Protein AF-K1MKR6-F1 (afdb_monomer_lite)

Foldseek 3Di:
DAFALVLVLVVVVVCVVVVVDDLCRLCVLLVHPDSVVVVCSNVVVDGDDPSSVVSSCVVVVNDRVSRDPDPPVPDPDDDPDPPVPDDDDDPDVVVVVVVVVVVVVVVVVVVVVVVVVVVVVVVVVVVVVVVVVVVVVVCVVVVD

Secondary structure (DSSP, 8-state):
--B-HHHHHHHHHHHHHTTS--HHHHHHHTT-SSHHHHHHHHTTSS---HHHHHHHHHHHT--GGGGBS-------SSSSSSSTTS-S----HHHHHHHHHHHHHHHHHHHHHHHHHHHHHHHHHHHHHHHHHHHHHHHHHTT-

Organism: NCBI:txid883096

Sequence (144 aa):
MEINLKKFKALVEDLKKKKIATKGQVANAMGYKSNNNLTEILSGRVKLPEEKVRMFCEKYKVDINTLTENEITERKDFFTENILNEPLFNYSSETTLKRIENIKSEFTLLYQTQKEIEQITESTYKIMKHQTERLNHLKQLIGL

Radius of gyration: 28.25 Å; chains: 1; bounding box: 58×32×81 Å

InterPro domains:
  IPR010982 Lambda repressor-like, DNA-binding domain superfamily [G3DSA:1.10.260.40] (2-79)

Structure (mmCIF, N/CA/C/O backbone):
data_AF-K1MKR6-F1
#
_entry.id   AF-K1MKR6-F1
#
loop_
_atom_site.group_PDB
_atom_site.id
_atom_site.type_symbol
_atom_site.label_atom_id
_atom_site.label_alt_id
_atom_site.label_comp_id
_atom_site.label_asym_id
_atom_site.label_entity_id
_atom_site.label_seq_id
_atom_site.pdbx_PDB_ins_code
_atom_site.Cartn_x
_atom_site.Cartn_y
_atom_site.Cartn_z
_atom_site.occupancy
_atom_site.B_iso_or_equiv
_atom_site.auth_seq_id
_atom_site.auth_comp_id
_atom_site.auth_asym_id
_atom_site.auth_atom_id
_atom_site.pdbx_PDB_model_num
ATOM 1 N N . MET A 1 1 ? -12.975 -17.728 3.412 1.00 64.12 1 MET A N 1
ATOM 2 C CA . MET A 1 1 ? -12.026 -17.474 4.512 1.00 64.12 1 MET A CA 1
ATOM 3 C C . MET A 1 1 ? -12.851 -17.234 5.767 1.00 64.12 1 MET A C 1
ATOM 5 O O . MET A 1 1 ? -13.787 -16.450 5.697 1.00 64.12 1 MET A O 1
ATOM 9 N N . GLU A 1 2 ? -12.620 -17.955 6.865 1.00 78.06 2 GLU A N 1
ATOM 10 C CA . GLU A 1 2 ? -13.435 -17.794 8.080 1.00 78.06 2 GLU A CA 1
ATOM 11 C C . GLU A 1 2 ? -12.733 -16.870 9.084 1.00 78.06 2 GLU A C 1
ATOM 13 O O . GLU A 1 2 ? -11.578 -17.095 9.448 1.00 78.06 2 GLU A O 1
ATOM 18 N N . ILE A 1 3 ? -13.416 -15.793 9.492 1.00 84.44 3 ILE A N 1
ATOM 19 C CA . ILE A 1 3 ? -12.883 -14.824 10.455 1.00 84.44 3 ILE A CA 1
ATOM 20 C C . ILE A 1 3 ? -13.147 -15.324 11.874 1.00 84.44 3 ILE A C 1
ATOM 22 O O . ILE A 1 3 ? -14.293 -15.540 12.273 1.00 84.44 3 ILE A O 1
ATOM 26 N N . ASN A 1 4 ? -12.089 -15.422 12.672 1.00 86.81 4 ASN A N 1
ATOM 27 C CA . ASN A 1 4 ? -12.170 -15.793 14.071 1.00 86.81 4 ASN A CA 1
ATOM 28 C C . ASN A 1 4 ? -12.718 -14.624 14.911 1.00 86.81 4 ASN A C 1
ATOM 30 O O . ASN A 1 4 ? -12.054 -13.608 15.149 1.00 86.81 4 ASN A O 1
ATOM 34 N N . LEU A 1 5 ? -13.940 -14.796 15.421 1.00 87.62 5 LEU A N 1
ATOM 35 C CA . LEU A 1 5 ? -14.631 -13.785 16.224 1.00 87.62 5 LEU A CA 1
ATOM 36 C C . LEU A 1 5 ? -13.891 -13.437 17.528 1.00 87.62 5 LEU A C 1
ATOM 38 O O . LEU A 1 5 ? -13.947 -12.289 17.974 1.00 87.62 5 LEU A O 1
ATOM 42 N N . LYS A 1 6 ? -13.181 -14.392 18.146 1.00 85.81 6 LYS A N 1
ATOM 43 C CA . LYS A 1 6 ? -12.414 -14.137 19.377 1.00 85.81 6 LYS A CA 1
ATOM 44 C C . LYS A 1 6 ? -11.245 -13.195 19.098 1.00 85.81 6 LYS A C 1
ATOM 46 O O . LYS A 1 6 ? -11.071 -12.229 19.841 1.00 85.81 6 LYS A O 1
ATOM 51 N N . LYS A 1 7 ? -10.500 -13.429 18.009 1.00 85.38 7 LYS A N 1
ATOM 52 C CA . LYS A 1 7 ? -9.400 -12.551 17.574 1.00 85.38 7 LYS A CA 1
ATOM 53 C C . LYS A 1 7 ? -9.911 -11.147 17.244 1.00 85.38 7 LYS A C 1
ATOM 55 O O . LYS A 1 7 ? -9.362 -10.162 17.732 1.00 85.38 7 LYS A O 1
ATOM 60 N N . PHE A 1 8 ? -11.027 -11.051 16.518 1.00 89.31 8 PHE A N 1
ATOM 61 C CA . PHE A 1 8 ? -11.659 -9.764 16.219 1.00 89.31 8 PHE A CA 1
ATOM 62 C C . PHE A 1 8 ? -12.080 -9.008 17.492 1.00 89.31 8 PHE A C 1
ATOM 64 O O . PHE A 1 8 ? -11.795 -7.820 17.6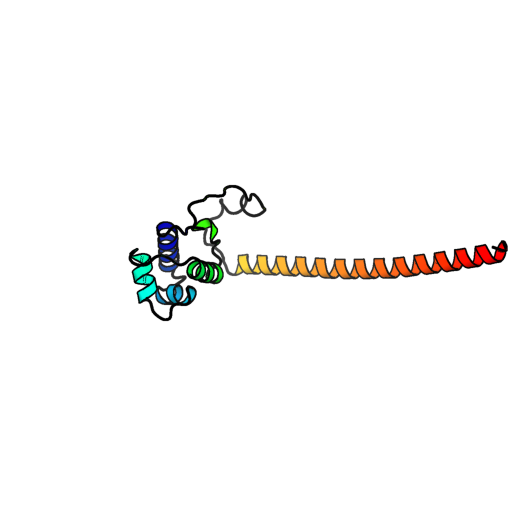40 1.00 89.31 8 PHE A O 1
ATOM 71 N N . LYS A 1 9 ? -12.703 -9.693 18.458 1.00 89.56 9 LYS A N 1
ATOM 72 C CA . LYS A 1 9 ? -13.108 -9.090 19.736 1.00 89.56 9 LYS A CA 1
ATOM 73 C C . LYS A 1 9 ? -11.913 -8.594 20.551 1.00 89.56 9 LYS A C 1
ATOM 75 O O . LYS A 1 9 ? -11.981 -7.498 21.102 1.00 89.56 9 LYS A O 1
ATOM 80 N N . ALA A 1 10 ? -10.830 -9.369 20.608 1.00 86.12 10 ALA A N 1
ATOM 81 C CA . ALA A 1 10 ? -9.606 -8.973 21.300 1.00 86.12 10 ALA A CA 1
ATOM 82 C C . ALA A 1 10 ? -9.014 -7.685 20.707 1.00 86.12 10 ALA A C 1
ATOM 84 O O . ALA A 1 10 ? -8.685 -6.763 21.450 1.00 86.12 10 ALA A O 1
ATOM 85 N N . LEU A 1 11 ? -8.971 -7.587 19.378 1.00 85.25 11 LEU A N 1
ATOM 86 C CA . LEU A 1 11 ? -8.490 -6.404 18.671 1.00 85.25 11 LEU A CA 1
ATOM 87 C C . LEU A 1 11 ? -9.361 -5.164 18.931 1.00 85.25 11 LEU A C 1
ATOM 89 O O . LEU A 1 11 ? -8.840 -4.085 19.202 1.00 85.25 11 LEU A O 1
ATOM 93 N N . VAL A 1 12 ? -10.689 -5.305 18.898 1.00 87.62 12 VAL A N 1
ATOM 94 C CA . VAL A 1 12 ? -11.608 -4.193 19.203 1.00 87.62 12 VAL A CA 1
ATOM 95 C C . VAL A 1 12 ? -11.424 -3.687 20.638 1.00 87.62 12 VAL A C 1
ATOM 97 O O . VAL A 1 12 ? -11.458 -2.479 20.877 1.00 87.62 12 VAL A O 1
ATOM 100 N N . GLU A 1 13 ? -11.220 -4.587 21.600 1.00 86.06 13 GLU A N 1
ATOM 101 C CA . GLU A 1 13 ? -10.957 -4.204 22.990 1.00 86.06 13 GLU A CA 1
ATOM 102 C C . GLU A 1 13 ? -9.575 -3.564 23.172 1.00 86.06 13 GLU A C 1
ATOM 104 O O . GLU A 1 13 ? -9.447 -2.603 23.930 1.00 86.06 13 GLU A O 1
ATOM 109 N N . ASP A 1 14 ? -8.558 -4.018 22.442 1.00 83.62 14 ASP A N 1
ATOM 110 C CA . ASP A 1 14 ? -7.229 -3.402 22.440 1.00 83.62 14 ASP A CA 1
ATOM 111 C C . ASP A 1 14 ? -7.263 -1.955 21.910 1.00 83.62 14 ASP A C 1
ATOM 113 O O . ASP A 1 14 ? -6.760 -1.036 22.564 1.00 83.62 14 ASP A O 1
ATOM 117 N N . LEU A 1 15 ? -7.964 -1.717 20.795 1.00 82.44 15 LEU A N 1
ATOM 118 C CA . LEU A 1 15 ? -8.159 -0.373 20.234 1.00 82.44 15 LEU A CA 1
ATOM 119 C C . LEU A 1 15 ? -8.868 0.576 21.210 1.00 82.44 15 LEU A C 1
ATOM 121 O O . LEU A 1 15 ? -8.523 1.759 21.291 1.00 82.44 15 LEU A O 1
ATOM 125 N N . LYS A 1 16 ? -9.839 0.071 21.979 1.00 83.50 16 LYS A N 1
ATOM 126 C CA . LYS A 1 16 ? -10.516 0.849 23.026 1.00 83.50 16 LYS A CA 1
ATOM 127 C C . LYS A 1 16 ? -9.601 1.147 24.205 1.00 83.50 16 LYS A C 1
ATOM 129 O O . LYS A 1 16 ? -9.554 2.291 24.653 1.00 83.50 16 LYS A O 1
ATOM 134 N N . LYS A 1 17 ? -8.875 0.142 24.711 1.00 82.81 17 LYS A N 1
ATOM 135 C CA . LYS A 1 17 ? -7.946 0.296 25.845 1.00 82.81 17 LYS A CA 1
ATOM 136 C C . LYS A 1 17 ? -6.872 1.336 25.546 1.00 82.81 17 LYS A C 1
ATOM 138 O O . LYS A 1 17 ? -6.580 2.175 26.392 1.00 82.81 17 LYS A O 1
ATOM 143 N N . LYS A 1 18 ? -6.357 1.335 24.317 1.00 79.50 18 LYS A N 1
ATOM 144 C CA . LYS A 1 18 ? -5.372 2.308 23.827 1.00 79.50 18 LYS A CA 1
ATOM 145 C C . LYS A 1 18 ? -5.975 3.670 23.466 1.00 79.50 18 LYS A C 1
ATOM 147 O O . LYS A 1 18 ? -5.252 4.543 23.003 1.00 79.50 18 LYS A O 1
ATOM 152 N N . LYS A 1 19 ? -7.287 3.863 23.666 1.00 82.62 19 LYS A N 1
ATOM 153 C CA . LYS A 1 19 ? -8.045 5.072 23.296 1.00 82.62 19 LYS A CA 1
ATOM 154 C C . LYS A 1 19 ? -7.897 5.460 21.814 1.00 82.62 19 LYS A C 1
ATOM 156 O O . LYS A 1 19 ? -8.087 6.618 21.460 1.00 82.62 19 LYS A O 1
ATOM 161 N N . ILE A 1 20 ? -7.599 4.488 20.949 1.00 74.62 20 ILE A N 1
ATOM 162 C CA . ILE A 1 20 ? -7.458 4.673 19.496 1.00 74.62 20 ILE A CA 1
ATOM 163 C C . ILE A 1 20 ? -8.839 4.780 18.843 1.00 74.62 20 ILE A C 1
ATOM 165 O O . ILE A 1 20 ? -9.032 5.548 17.902 1.00 74.62 20 ILE A O 1
ATOM 169 N N . ALA A 1 21 ? -9.811 4.008 19.337 1.00 80.81 21 ALA A N 1
ATOM 170 C CA . ALA A 1 21 ? -11.164 4.006 18.804 1.00 80.81 21 ALA A CA 1
ATOM 171 C C . ALA A 1 21 ? -12.224 3.776 19.884 1.00 80.81 21 ALA A C 1
ATOM 173 O O . ALA A 1 21 ? -12.105 2.915 20.754 1.00 80.81 21 ALA A O 1
ATOM 174 N N . THR A 1 22 ? -13.322 4.511 19.775 1.00 87.19 22 THR A N 1
ATOM 175 C CA . THR A 1 22 ? -14.566 4.254 20.501 1.00 87.19 22 THR A CA 1
ATOM 176 C C . THR A 1 22 ? -15.383 3.164 19.808 1.00 87.19 22 THR A C 1
ATOM 178 O O . THR A 1 22 ? -15.222 2.888 18.618 1.00 87.19 22 THR A O 1
ATOM 181 N N . LYS A 1 23 ? -16.347 2.577 20.528 1.00 84.44 23 LYS A N 1
ATOM 182 C CA . LYS A 1 23 ? -17.284 1.587 19.965 1.00 84.44 23 LYS A CA 1
ATOM 183 C C . LYS A 1 23 ? -18.019 2.112 18.719 1.00 84.44 23 LYS A C 1
ATOM 185 O O . LYS A 1 23 ? -18.209 1.355 17.773 1.00 84.44 23 LYS A O 1
ATOM 190 N N . GLY A 1 24 ? -18.376 3.400 18.706 1.00 86.44 24 GLY A N 1
ATOM 191 C CA . GLY A 1 24 ? -19.004 4.055 17.554 1.00 86.44 24 GLY A CA 1
ATOM 192 C C . GLY A 1 24 ? -18.083 4.186 16.350 1.00 86.44 24 GLY A C 1
ATOM 193 O O . GLY A 1 24 ? -18.499 3.932 15.224 1.00 86.44 24 GLY A O 1
ATOM 194 N N . GLN A 1 25 ? -16.811 4.507 16.582 1.00 86.44 25 GLN A N 1
ATOM 195 C CA . GLN A 1 25 ? -15.819 4.587 15.511 1.00 86.44 25 GLN A CA 1
ATOM 196 C C . GLN A 1 25 ? -15.527 3.213 14.901 1.00 86.44 25 GLN A C 1
ATOM 198 O O . GLN A 1 25 ? -15.430 3.113 13.682 1.00 86.44 25 GLN A O 1
ATOM 203 N N . VAL A 1 26 ? -15.486 2.152 15.714 1.00 88.50 26 VAL A N 1
ATOM 204 C CA . VAL A 1 26 ? -15.352 0.773 15.216 1.00 88.50 26 VAL A CA 1
ATOM 205 C C . VAL A 1 26 ? -16.570 0.366 14.382 1.00 88.50 26 VAL A C 1
ATOM 207 O O . VAL A 1 26 ? -16.409 -0.187 13.298 1.00 88.50 26 VAL A O 1
ATOM 210 N N . ALA A 1 27 ? -17.789 0.674 14.838 1.00 89.38 27 ALA A N 1
ATOM 211 C CA . ALA A 1 27 ? -19.007 0.367 14.085 1.00 89.38 27 ALA A CA 1
ATOM 212 C C . ALA A 1 27 ? -19.043 1.106 12.736 1.00 89.38 27 ALA A C 1
ATOM 214 O O . ALA A 1 27 ? -19.328 0.496 11.706 1.00 89.38 27 ALA A O 1
ATOM 215 N N . ASN A 1 28 ? -18.675 2.390 12.729 1.00 88.38 28 ASN A N 1
ATOM 216 C CA . ASN A 1 28 ? -18.577 3.193 11.512 1.00 88.38 28 ASN A CA 1
ATOM 217 C C . ASN A 1 28 ? -17.482 2.670 10.563 1.00 88.38 28 ASN A C 1
ATOM 219 O O . ASN A 1 28 ? -17.703 2.577 9.361 1.00 88.38 28 ASN A O 1
ATOM 223 N N . ALA A 1 29 ? -16.329 2.241 11.087 1.00 86.12 29 ALA A N 1
ATOM 224 C CA . ALA A 1 29 ? -15.260 1.639 10.283 1.00 86.12 29 ALA A CA 1
ATOM 225 C C . ALA A 1 29 ? -15.694 0.344 9.574 1.00 86.12 29 ALA A C 1
ATOM 227 O O . ALA A 1 29 ? -15.196 0.035 8.497 1.00 86.12 29 ALA A O 1
ATOM 228 N N . MET A 1 30 ? -16.654 -0.386 10.143 1.00 89.38 30 MET A N 1
ATOM 229 C CA . MET A 1 30 ? -17.294 -1.537 9.500 1.00 89.38 30 MET A CA 1
ATOM 230 C C . MET A 1 30 ? -18.445 -1.140 8.558 1.00 89.38 30 MET A C 1
ATOM 232 O O . MET A 1 30 ? -19.108 -2.005 7.996 1.00 89.38 30 MET A O 1
ATOM 236 N N . GLY A 1 31 ? -18.742 0.150 8.396 1.00 87.50 31 GLY A N 1
ATOM 237 C CA . GLY A 1 31 ? -19.847 0.642 7.574 1.00 87.50 31 GLY A CA 1
ATOM 238 C C . GLY A 1 31 ? -21.230 0.499 8.220 1.00 87.50 31 GLY A C 1
ATOM 239 O O . GLY A 1 31 ? -22.234 0.464 7.506 1.00 87.50 31 GLY A O 1
ATOM 240 N N . TYR A 1 32 ? -21.314 0.392 9.550 1.00 88.31 32 TYR A N 1
ATOM 241 C CA . TYR A 1 32 ? -22.589 0.392 10.267 1.00 88.31 32 TYR A CA 1
ATOM 242 C C . TYR A 1 32 ? -22.987 1.798 10.715 1.00 88.31 32 TYR A C 1
ATOM 244 O O . TYR A 1 32 ? -22.187 2.544 11.274 1.00 88.31 32 TYR A O 1
ATOM 252 N N . LYS A 1 33 ? -24.271 2.128 10.535 1.00 77.81 33 LYS A N 1
ATOM 253 C CA . LYS A 1 33 ? -24.865 3.398 10.987 1.00 77.81 33 LYS A CA 1
ATOM 254 C C . LYS A 1 33 ? -25.121 3.439 12.499 1.00 77.81 33 LYS A C 1
ATOM 256 O O . LYS A 1 33 ? -25.352 4.510 13.047 1.00 77.81 33 LYS A O 1
ATOM 261 N N . SER A 1 34 ? -25.116 2.286 13.172 1.00 82.12 34 SER A N 1
ATOM 262 C CA . SER A 1 34 ? -25.426 2.162 14.598 1.00 82.12 34 SER A CA 1
ATOM 263 C C . SER A 1 34 ? -24.554 1.111 15.290 1.00 82.12 34 SER A C 1
ATOM 265 O O . SER A 1 34 ? -24.026 0.186 14.670 1.00 82.12 34 SER A O 1
ATOM 267 N N . ASN A 1 35 ? -24.439 1.233 16.614 1.00 87.50 35 ASN A N 1
ATOM 268 C CA . ASN A 1 35 ? -23.638 0.327 17.444 1.00 87.50 35 ASN A CA 1
ATOM 269 C C . ASN A 1 35 ? -24.306 -1.029 17.693 1.00 87.50 35 ASN A C 1
ATOM 271 O O . ASN A 1 35 ? -23.661 -1.925 18.247 1.00 87.50 35 ASN A O 1
ATOM 275 N N . ASN A 1 36 ? -25.583 -1.177 17.342 1.00 85.62 36 ASN A N 1
ATOM 276 C CA . ASN A 1 36 ? -26.370 -2.365 17.664 1.00 85.62 36 ASN A CA 1
ATOM 277 C C . ASN A 1 36 ? -25.809 -3.582 16.929 1.00 85.62 36 ASN A C 1
ATOM 279 O O . ASN A 1 36 ? -25.446 -4.555 17.583 1.00 85.62 36 ASN A O 1
ATOM 283 N N . ASN A 1 37 ? -25.552 -3.452 15.624 1.00 85.44 37 ASN A N 1
ATOM 284 C CA . ASN A 1 37 ? -24.951 -4.515 14.815 1.00 85.44 37 ASN A CA 1
ATOM 285 C C . ASN A 1 37 ? -23.593 -4.966 15.367 1.00 85.44 37 ASN A C 1
ATOM 287 O O . ASN A 1 37 ? -23.350 -6.156 15.539 1.00 85.44 37 ASN A O 1
ATOM 291 N N . LEU A 1 38 ? -22.712 -4.022 15.721 1.00 88.38 38 LEU A N 1
ATOM 292 C CA . LEU A 1 38 ? -21.422 -4.361 16.331 1.00 88.38 38 LEU A CA 1
ATOM 293 C C . LEU A 1 38 ? -21.604 -5.070 17.684 1.00 88.38 38 LEU A C 1
ATOM 295 O O . LEU A 1 38 ? -20.845 -5.973 18.018 1.00 88.38 38 LEU A O 1
ATOM 299 N N . THR A 1 39 ? -22.607 -4.686 18.474 1.00 88.62 39 THR A N 1
ATOM 300 C CA . THR A 1 39 ? -22.894 -5.321 19.771 1.00 88.62 39 THR A CA 1
ATOM 301 C C . THR A 1 39 ? -23.385 -6.757 19.600 1.00 88.62 39 THR A C 1
ATOM 303 O O . THR A 1 39 ? -22.948 -7.653 20.322 1.00 88.62 39 THR A O 1
ATOM 306 N N . GLU A 1 40 ? -24.258 -6.994 18.627 1.00 87.31 40 GLU A N 1
ATOM 307 C CA . GLU A 1 40 ? -24.769 -8.325 18.297 1.00 87.31 40 GLU A CA 1
ATOM 308 C C . GLU A 1 40 ? -23.668 -9.241 17.751 1.00 87.31 40 GLU A C 1
ATOM 310 O O . GLU A 1 40 ? -23.571 -10.401 18.150 1.00 87.31 40 GLU A O 1
ATOM 315 N N . ILE A 1 41 ? -22.761 -8.698 16.939 1.00 87.69 41 ILE A N 1
ATOM 316 C CA . ILE A 1 41 ? -21.579 -9.412 16.447 1.00 87.69 41 ILE A CA 1
ATOM 317 C C . ILE A 1 41 ? -20.633 -9.773 17.602 1.00 87.69 41 ILE A C 1
ATOM 319 O O . ILE A 1 41 ? -20.260 -10.930 17.762 1.00 87.69 41 ILE A O 1
ATOM 323 N N . LEU A 1 42 ? -20.272 -8.813 18.463 1.00 86.44 42 LEU A N 1
ATOM 324 C CA . LEU A 1 42 ? -19.349 -9.046 19.590 1.00 86.44 42 LEU A CA 1
ATOM 325 C C . LEU A 1 42 ? -19.926 -9.956 20.692 1.00 86.44 42 LEU A C 1
ATOM 327 O O . LEU A 1 42 ? -19.171 -10.469 21.530 1.00 86.44 42 LEU A O 1
ATOM 331 N N . SER A 1 43 ? -21.250 -10.133 20.709 1.00 87.00 43 SER A N 1
ATOM 332 C CA . SER A 1 43 ? -21.952 -11.100 21.562 1.00 87.00 43 SER A CA 1
ATOM 333 C C . SER A 1 43 ? -22.142 -12.468 20.900 1.00 87.00 43 SER A C 1
ATOM 335 O O . SER A 1 43 ? -22.641 -13.378 21.554 1.00 87.00 43 SER A O 1
ATOM 337 N N . GLY A 1 44 ? -21.726 -12.634 19.640 1.00 84.75 44 GLY A N 1
ATOM 338 C CA . GLY A 1 44 ? -21.840 -13.890 18.896 1.00 84.75 44 GLY A CA 1
ATOM 339 C C . GLY A 1 44 ? -23.256 -14.218 18.422 1.00 84.75 44 GLY A C 1
ATOM 340 O O . GLY A 1 44 ? -23.486 -15.322 17.942 1.00 84.75 44 GLY A O 1
ATOM 341 N N . ARG A 1 45 ? -24.205 -13.280 18.542 1.00 85.62 45 ARG A N 1
ATOM 342 C CA . ARG A 1 45 ? -25.590 -13.455 18.073 1.00 85.62 45 ARG A CA 1
ATOM 343 C C . ARG A 1 45 ? -25.711 -13.330 16.559 1.00 85.62 45 ARG A C 1
ATOM 345 O O . ARG A 1 45 ? -26.609 -13.914 15.965 1.00 85.62 45 ARG A O 1
ATOM 352 N N . VAL A 1 46 ? -24.815 -12.559 15.949 1.00 86.19 46 VAL A N 1
ATOM 353 C CA . VAL A 1 46 ? -24.769 -12.324 14.505 1.00 86.19 46 VAL A CA 1
ATOM 354 C C . VAL A 1 46 ? -23.398 -12.725 13.983 1.00 86.19 46 VAL A C 1
ATOM 356 O O . VAL A 1 46 ? -22.370 -12.405 14.585 1.00 86.19 46 VAL A O 1
ATOM 359 N N . LYS A 1 47 ? -23.382 -13.425 12.845 1.00 85.75 47 LYS A N 1
ATOM 360 C CA . LYS A 1 47 ? -22.143 -13.812 12.170 1.00 85.75 47 LYS A CA 1
ATOM 361 C C . LYS A 1 47 ? -21.383 -12.565 11.724 1.00 85.75 47 LYS A C 1
ATOM 363 O O . LYS A 1 47 ? -21.965 -11.644 11.160 1.00 85.75 47 LYS A O 1
ATOM 368 N N . LEU A 1 48 ? -20.074 -12.562 11.950 1.00 86.31 48 LEU A N 1
ATOM 369 C CA . LEU A 1 48 ? -19.184 -11.491 11.520 1.00 86.31 48 LEU A CA 1
ATOM 370 C C . LEU A 1 48 ? -18.982 -11.551 9.989 1.00 86.31 48 LEU A C 1
ATOM 372 O O . LEU A 1 48 ? -18.390 -12.520 9.510 1.00 86.31 48 LEU A O 1
ATOM 376 N N . PRO A 1 49 ? -19.452 -10.559 9.206 1.00 88.94 49 PRO A N 1
ATOM 377 C CA . PRO A 1 49 ? -19.312 -10.596 7.751 1.00 88.94 49 PRO A CA 1
ATOM 378 C C . PRO A 1 49 ? -17.888 -10.219 7.326 1.00 88.94 49 PRO A C 1
ATOM 380 O O . PRO A 1 49 ? -17.373 -9.186 7.754 1.00 88.94 49 PRO A O 1
ATOM 383 N N . GLU A 1 50 ? -17.270 -11.014 6.447 1.00 87.19 50 GLU A N 1
ATOM 384 C CA . GLU A 1 50 ? -15.881 -10.814 5.996 1.00 87.19 50 GLU A CA 1
ATOM 385 C C . GLU A 1 50 ? -15.659 -9.428 5.372 1.00 87.19 50 GLU A C 1
ATOM 387 O O . GLU A 1 50 ? -14.705 -8.735 5.716 1.00 87.19 50 GLU A O 1
ATOM 392 N N . GLU A 1 51 ? -16.573 -8.982 4.509 1.00 89.25 51 GLU A N 1
ATOM 393 C CA . GLU A 1 51 ? -16.508 -7.666 3.861 1.00 89.25 51 GLU A CA 1
ATOM 394 C C . GLU A 1 51 ? -16.420 -6.526 4.890 1.00 89.25 51 GLU A C 1
ATOM 396 O O . GLU A 1 51 ? -15.613 -5.607 4.765 1.00 89.25 51 GLU A O 1
ATOM 401 N N . LYS A 1 52 ? -17.200 -6.629 5.971 1.00 89.19 52 LYS A N 1
ATOM 402 C CA . LYS A 1 52 ? -17.251 -5.628 7.044 1.00 89.19 52 LYS A CA 1
ATOM 403 C C . LYS A 1 52 ? -15.969 -5.629 7.874 1.00 89.19 52 LYS A C 1
ATOM 405 O O . LYS A 1 52 ? -15.524 -4.573 8.319 1.00 89.19 52 LYS A O 1
ATOM 410 N N . VAL A 1 53 ? -15.359 -6.800 8.054 1.00 88.94 53 VAL A N 1
ATOM 411 C CA . VAL A 1 53 ? -14.035 -6.939 8.678 1.00 88.94 53 VAL A CA 1
ATOM 412 C C . VAL A 1 53 ? -12.962 -6.320 7.798 1.00 88.94 53 VAL A C 1
ATOM 414 O O . VAL A 1 53 ? -12.119 -5.600 8.318 1.00 88.94 53 VAL A O 1
ATOM 417 N N 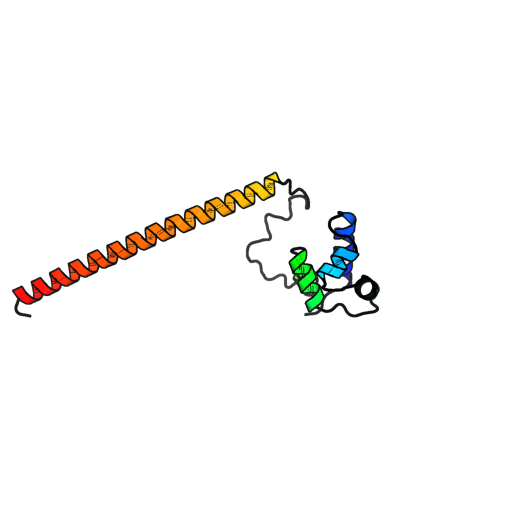. ARG A 1 54 ? -13.018 -6.529 6.479 1.00 86.62 54 ARG A N 1
ATOM 418 C CA . ARG A 1 54 ? -12.053 -5.958 5.535 1.00 86.62 54 ARG A CA 1
ATOM 419 C C . ARG A 1 54 ? -12.064 -4.430 5.567 1.00 86.62 54 ARG A C 1
ATOM 421 O O . ARG A 1 54 ? -11.005 -3.833 5.721 1.00 86.62 54 ARG A O 1
ATOM 428 N N . MET A 1 55 ? -13.245 -3.809 5.560 1.00 86.00 55 MET A N 1
ATOM 429 C CA . MET A 1 55 ? -13.381 -2.351 5.715 1.00 86.00 55 MET A CA 1
ATOM 430 C C . MET A 1 55 ? -12.756 -1.841 7.024 1.00 86.00 55 MET A C 1
ATOM 432 O O . MET A 1 55 ? -12.028 -0.847 7.046 1.00 86.00 55 MET A O 1
ATOM 436 N N . PHE A 1 56 ? -13.000 -2.551 8.128 1.00 89.88 56 PHE A N 1
ATOM 437 C CA . PHE A 1 56 ? -12.402 -2.232 9.421 1.00 89.88 56 PHE A CA 1
ATOM 438 C C . PHE A 1 56 ? -10.871 -2.387 9.402 1.00 89.88 56 PHE A C 1
ATOM 440 O O . PHE A 1 56 ? -10.154 -1.493 9.856 1.00 89.88 56 PHE A O 1
ATOM 447 N N . CYS A 1 57 ? -10.369 -3.485 8.840 1.00 85.12 57 CYS A N 1
ATOM 448 C CA . CYS A 1 57 ? -8.948 -3.773 8.678 1.00 85.12 57 CYS A CA 1
ATOM 449 C C . CYS A 1 57 ? -8.245 -2.694 7.849 1.00 85.12 57 CYS A C 1
ATOM 451 O O . CYS A 1 57 ? -7.206 -2.187 8.261 1.00 85.12 57 CYS A O 1
ATOM 453 N N . GLU A 1 58 ? -8.837 -2.260 6.739 1.00 79.94 58 GLU A N 1
ATOM 454 C CA . GLU A 1 58 ? -8.312 -1.170 5.912 1.00 79.94 58 GLU A CA 1
ATOM 455 C C . GLU A 1 58 ? -8.258 0.162 6.668 1.00 79.94 58 GLU A C 1
ATOM 457 O O . GLU A 1 58 ? -7.267 0.897 6.565 1.00 79.94 58 GLU A O 1
ATOM 462 N N . LYS A 1 59 ? -9.301 0.465 7.455 1.00 81.75 59 LYS A N 1
ATOM 463 C CA . LYS A 1 59 ? -9.396 1.703 8.239 1.00 81.75 59 LYS A CA 1
ATOM 464 C C . LYS A 1 59 ? -8.333 1.782 9.332 1.00 81.75 59 LYS A C 1
ATOM 466 O O . LYS A 1 59 ? -7.778 2.857 9.550 1.00 81.75 59 LYS A O 1
ATOM 471 N N . TYR A 1 60 ? -8.063 0.665 10.003 1.00 80.06 60 TYR A N 1
ATOM 472 C CA . TYR A 1 60 ? -7.106 0.583 11.112 1.00 80.06 60 TYR A CA 1
ATOM 473 C C . TYR A 1 60 ? -5.750 -0.017 10.719 1.00 80.06 60 TYR A C 1
ATOM 475 O O . TYR A 1 60 ? -4.912 -0.225 11.590 1.00 80.06 60 TYR A O 1
ATOM 483 N N . LYS A 1 61 ? -5.520 -0.261 9.420 1.00 75.75 61 LYS A N 1
ATOM 484 C CA . LYS A 1 61 ? -4.289 -0.855 8.867 1.00 75.75 61 LYS A CA 1
ATOM 485 C C . LYS A 1 61 ? -3.906 -2.179 9.541 1.00 75.75 61 LYS A C 1
ATOM 487 O O . LYS A 1 61 ? -2.740 -2.429 9.826 1.00 75.75 61 LYS A O 1
ATOM 492 N N . VAL A 1 62 ? -4.902 -3.024 9.790 1.00 78.69 62 VAL A N 1
ATOM 493 C CA . VAL A 1 62 ? -4.729 -4.364 10.358 1.00 78.69 62 VAL A CA 1
ATOM 494 C C . VAL A 1 62 ? -4.747 -5.382 9.227 1.00 78.69 62 VAL A C 1
ATOM 496 O O . VAL A 1 62 ? -5.671 -5.374 8.417 1.00 78.69 62 VAL A O 1
ATOM 499 N N . ASP A 1 63 ? -3.767 -6.282 9.187 1.00 79.81 63 ASP A N 1
ATOM 500 C CA . ASP A 1 63 ? -3.792 -7.401 8.246 1.00 79.81 63 ASP A CA 1
ATOM 501 C C . ASP A 1 63 ? -4.929 -8.371 8.609 1.00 79.81 63 ASP A C 1
ATOM 503 O O . ASP A 1 63 ? -4.983 -8.906 9.719 1.00 79.81 63 ASP A O 1
ATOM 507 N N . ILE A 1 64 ? -5.847 -8.604 7.668 1.00 81.00 64 ILE A N 1
ATOM 508 C CA . ILE A 1 64 ? -7.001 -9.492 7.842 1.00 81.00 64 ILE A CA 1
ATOM 509 C C . ILE A 1 64 ? -6.587 -10.941 8.125 1.00 81.00 64 ILE A C 1
ATOM 511 O O . ILE A 1 64 ? -7.315 -11.649 8.821 1.00 81.00 64 ILE A O 1
ATOM 515 N N . ASN A 1 65 ? -5.403 -11.366 7.670 1.00 80.44 65 ASN A N 1
ATOM 516 C CA . ASN A 1 65 ? -4.893 -12.717 7.908 1.00 80.44 65 ASN A CA 1
ATOM 517 C C . ASN A 1 65 ? -4.683 -12.984 9.402 1.00 80.44 65 ASN A C 1
ATOM 519 O O . ASN A 1 65 ? -4.940 -14.093 9.875 1.00 80.44 65 ASN A O 1
ATOM 523 N N . THR A 1 66 ? -4.346 -11.946 10.178 1.00 79.94 66 THR A N 1
ATOM 524 C CA . THR A 1 66 ? -4.216 -12.043 11.643 1.00 79.94 66 THR A CA 1
ATOM 525 C C . THR A 1 66 ? -5.524 -12.451 12.322 1.00 79.94 66 THR A C 1
ATOM 527 O O . THR A 1 66 ? -5.500 -13.010 13.418 1.00 79.94 66 THR A O 1
ATOM 530 N N . LEU A 1 67 ? -6.669 -12.219 11.670 1.00 82.31 67 LEU A N 1
ATOM 531 C CA . LEU A 1 67 ? -8.004 -12.520 12.179 1.00 82.31 67 LEU A CA 1
ATOM 532 C C . LEU A 1 67 ? -8.540 -13.882 11.719 1.00 82.31 67 LEU A C 1
ATOM 534 O O . LEU A 1 67 ? -9.663 -14.227 12.076 1.00 82.31 67 LEU A O 1
ATOM 538 N N . THR A 1 68 ? -7.772 -14.668 10.965 1.00 82.06 68 THR A N 1
ATOM 539 C CA . THR A 1 68 ? -8.177 -16.006 10.499 1.00 82.06 68 THR A CA 1
ATOM 540 C C . THR A 1 68 ? -7.520 -17.112 11.331 1.00 82.06 68 THR A C 1
ATOM 542 O O . THR A 1 68 ? -6.532 -16.869 12.031 1.00 82.06 68 THR A O 1
ATOM 545 N N . GLU A 1 69 ? -8.113 -18.312 11.355 1.00 64.56 69 GLU A N 1
ATOM 546 C CA . GLU A 1 69 ? -7.554 -19.477 12.075 1.00 64.56 69 GLU A CA 1
ATOM 547 C C . GLU A 1 69 ? -6.418 -20.158 11.318 1.00 64.56 69 GLU A C 1
ATOM 549 O O . GLU A 1 69 ? -5.556 -20.774 11.938 1.00 64.56 69 GLU A O 1
ATOM 554 N N . ASN A 1 70 ? -6.370 -19.977 10.000 1.00 52.91 70 ASN A N 1
ATOM 555 C CA . ASN A 1 70 ? -5.252 -20.433 9.201 1.00 52.91 70 ASN A CA 1
ATOM 556 C C . ASN A 1 70 ? -4.101 -19.454 9.416 1.00 52.91 70 ASN A C 1
ATOM 558 O O . ASN A 1 70 ? -3.975 -18.455 8.710 1.00 52.91 70 ASN A O 1
ATOM 562 N N . GLU A 1 71 ? -3.243 -19.756 10.385 1.00 47.88 71 GLU A N 1
ATOM 563 C CA . GLU A 1 71 ? -1.836 -19.414 10.240 1.00 47.88 71 GLU A CA 1
ATOM 564 C C . GLU A 1 71 ? -1.351 -20.094 8.956 1.00 47.88 71 GLU A C 1
ATOM 566 O O . GLU A 1 71 ? -0.849 -21.211 8.967 1.00 47.88 71 GLU A O 1
ATOM 571 N N . ILE A 1 72 ? -1.536 -19.435 7.810 1.00 40.88 72 ILE A N 1
ATOM 572 C CA . ILE A 1 72 ? -0.650 -19.657 6.678 1.00 40.88 72 ILE A CA 1
ATOM 573 C C . ILE A 1 72 ? 0.649 -18.983 7.103 1.00 40.88 72 ILE A C 1
ATOM 575 O O . ILE A 1 72 ? 0.943 -17.840 6.755 1.00 40.88 72 ILE A O 1
ATOM 579 N N . THR A 1 73 ? 1.404 -19.693 7.934 1.00 41.00 73 THR A N 1
ATOM 580 C CA . THR A 1 73 ? 2.816 -19.471 8.228 1.00 41.00 73 THR A CA 1
ATOM 581 C C . THR A 1 73 ? 3.624 -19.767 6.969 1.00 41.00 73 THR A C 1
ATOM 583 O O . THR A 1 73 ? 4.507 -20.600 6.980 1.00 41.00 73 THR A O 1
ATOM 586 N N . GLU A 1 74 ? 3.306 -19.108 5.853 1.00 37.12 74 GLU A N 1
ATOM 587 C CA . GLU A 1 74 ? 4.051 -19.207 4.597 1.00 37.12 74 GLU A CA 1
ATOM 588 C C . GLU A 1 74 ? 3.664 -18.068 3.633 1.00 37.12 74 GLU A C 1
ATOM 590 O O . GLU A 1 74 ? 3.227 -18.248 2.502 1.00 37.12 74 GLU A O 1
ATOM 595 N N . ARG A 1 75 ?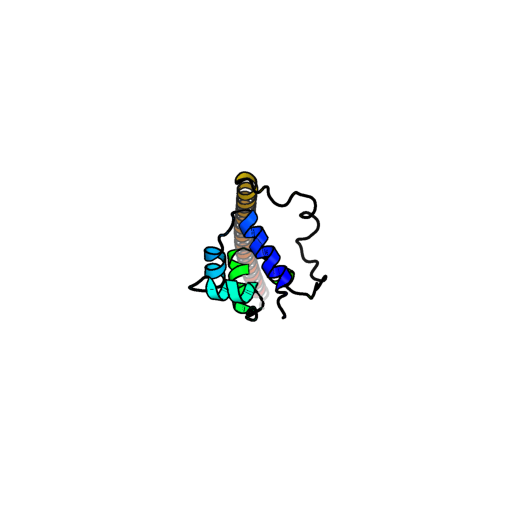 3.864 -16.832 4.099 1.00 35.31 75 ARG A N 1
ATOM 596 C CA . ARG A 1 75 ? 4.551 -15.811 3.297 1.00 35.31 75 ARG A CA 1
ATOM 597 C C . ARG A 1 75 ? 5.619 -15.169 4.167 1.00 35.31 75 ARG A C 1
ATOM 599 O O . ARG A 1 75 ? 5.424 -14.118 4.771 1.00 35.31 75 ARG A O 1
ATOM 606 N N . LYS A 1 76 ? 6.772 -15.837 4.217 1.00 38.75 76 LYS A N 1
ATOM 607 C CA . LYS A 1 76 ? 8.059 -15.176 4.434 1.00 38.75 76 LYS A CA 1
ATOM 608 C C . LYS A 1 76 ? 8.340 -14.299 3.212 1.00 38.75 76 LYS A C 1
ATOM 610 O O . LYS A 1 76 ? 9.155 -14.664 2.386 1.00 38.75 76 LYS A O 1
ATOM 615 N N . ASP A 1 77 ? 7.657 -13.165 3.104 1.00 34.25 77 ASP A N 1
ATOM 616 C CA . ASP A 1 77 ? 8.053 -12.096 2.194 1.00 34.25 77 ASP A CA 1
ATOM 617 C C . ASP A 1 77 ? 8.088 -10.776 2.980 1.00 34.25 77 ASP A C 1
ATOM 619 O O . ASP A 1 77 ? 7.080 -10.126 3.255 1.00 34.25 77 ASP A O 1
ATOM 623 N N . PHE A 1 78 ? 9.318 -10.423 3.360 1.00 39.88 78 PHE A N 1
ATOM 624 C CA . PHE A 1 78 ? 9.838 -9.075 3.607 1.00 39.88 78 PHE A CA 1
ATOM 625 C C . PHE A 1 78 ? 9.558 -8.316 4.925 1.00 39.88 78 PHE A C 1
ATOM 627 O O . PHE A 1 78 ? 10.208 -7.295 5.132 1.00 39.88 78 PHE A O 1
ATOM 634 N N . PHE A 1 79 ? 8.704 -8.768 5.857 1.00 36.94 79 PHE A N 1
ATOM 635 C CA . PHE A 1 79 ? 8.350 -7.923 7.030 1.00 36.94 79 PHE A CA 1
ATOM 636 C C . PHE A 1 79 ? 8.602 -8.454 8.453 1.00 36.94 79 PHE A C 1
ATOM 638 O O . PHE A 1 79 ? 8.348 -7.712 9.402 1.00 36.94 79 PHE A O 1
ATOM 645 N N . THR A 1 80 ? 9.112 -9.668 8.677 1.00 35.28 80 THR A N 1
ATOM 646 C CA . THR A 1 80 ? 8.955 -10.295 10.012 1.00 35.28 80 THR A CA 1
ATOM 647 C C . THR A 1 80 ? 10.209 -10.827 10.698 1.00 35.28 80 THR A C 1
ATOM 649 O O . THR A 1 80 ? 10.112 -11.819 11.409 1.00 35.28 80 THR A O 1
ATOM 652 N N . GLU A 1 81 ? 11.356 -10.154 10.599 1.00 32.59 81 GLU A N 1
ATOM 653 C CA . GLU A 1 81 ? 12.457 -10.429 11.550 1.00 32.59 81 GLU A CA 1
ATOM 654 C C . GLU A 1 81 ? 13.000 -9.209 12.305 1.00 32.59 81 GLU A C 1
ATOM 656 O O . GLU A 1 81 ? 13.580 -9.379 13.370 1.00 32.59 81 GLU A O 1
ATOM 661 N N . ASN A 1 82 ? 12.693 -7.976 11.887 1.00 37.09 82 ASN A N 1
ATOM 662 C CA . ASN A 1 82 ? 13.197 -6.772 12.572 1.00 37.09 82 ASN A CA 1
ATOM 663 C C . ASN A 1 82 ? 12.153 -5.989 13.390 1.00 37.09 82 ASN A C 1
ATOM 665 O O . ASN A 1 82 ? 12.465 -4.918 13.896 1.00 37.09 82 ASN A O 1
ATOM 669 N N . ILE A 1 83 ? 10.916 -6.482 13.531 1.00 42.91 83 ILE A N 1
ATOM 670 C CA . ILE A 1 83 ? 9.826 -5.731 14.199 1.00 42.91 83 ILE A CA 1
ATOM 671 C C . ILE A 1 83 ? 9.417 -6.349 15.550 1.00 42.91 83 ILE A C 1
ATOM 673 O O . ILE A 1 83 ? 8.811 -5.676 16.377 1.00 42.91 83 ILE A O 1
ATOM 677 N N . LEU A 1 84 ? 9.775 -7.607 15.826 1.00 35.62 84 LEU A N 1
ATOM 678 C CA . LEU A 1 84 ? 9.299 -8.331 17.016 1.00 35.62 84 LEU A CA 1
ATOM 679 C C . LEU A 1 84 ? 10.072 -8.035 18.313 1.00 35.62 84 LEU A C 1
ATOM 681 O O . LEU A 1 84 ? 9.602 -8.421 19.379 1.00 35.62 84 LEU A O 1
ATOM 685 N N . ASN A 1 85 ? 11.204 -7.328 18.241 1.00 39.75 85 ASN A N 1
ATOM 686 C CA . ASN A 1 85 ? 12.015 -6.997 19.419 1.00 39.75 85 ASN A CA 1
ATOM 687 C C . ASN A 1 85 ? 11.912 -5.537 19.870 1.00 39.75 85 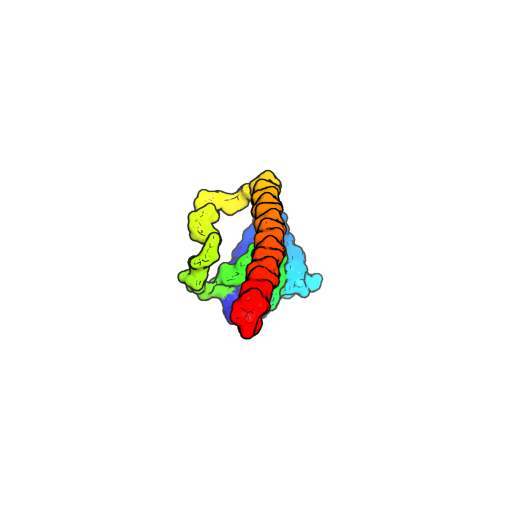ASN A C 1
ATOM 689 O O . ASN A 1 85 ? 12.515 -5.184 20.881 1.00 39.75 85 ASN A O 1
ATOM 693 N N . GLU A 1 86 ? 11.141 -4.694 19.180 1.00 33.22 86 GLU A N 1
ATOM 694 C CA . GLU A 1 86 ? 10.861 -3.349 19.679 1.00 33.22 86 GLU A CA 1
ATOM 695 C C . GLU A 1 86 ? 9.449 -3.274 20.259 1.00 33.22 86 GLU A C 1
ATOM 697 O O . GLU A 1 86 ? 8.516 -3.849 19.689 1.00 33.22 86 GLU A O 1
ATOM 702 N N . PRO A 1 87 ? 9.262 -2.585 21.400 1.00 35.09 87 PRO A N 1
ATOM 703 C CA . PRO A 1 87 ? 7.962 -2.479 22.028 1.00 35.09 87 PRO A CA 1
ATOM 704 C C . PRO A 1 87 ? 6.973 -1.908 21.016 1.00 35.09 87 PRO A C 1
ATOM 706 O O . PRO A 1 87 ? 7.106 -0.773 20.550 1.00 35.09 87 PRO A O 1
ATOM 709 N N . LEU A 1 88 ? 5.954 -2.708 20.697 1.00 42.81 88 LEU A N 1
ATOM 710 C CA . LEU A 1 88 ? 4.697 -2.221 20.154 1.00 42.81 88 LEU A CA 1
ATOM 711 C C . LEU A 1 88 ? 4.346 -0.945 20.935 1.00 42.81 88 LEU A C 1
ATOM 713 O O . LEU A 1 88 ? 4.205 -1.003 22.154 1.00 42.81 88 LEU A O 1
ATOM 717 N N . PHE A 1 89 ? 4.190 0.175 20.227 1.00 41.53 89 PHE A N 1
ATOM 718 C CA . PHE A 1 89 ? 3.862 1.509 20.755 1.00 41.53 89 PHE A CA 1
ATOM 719 C C . PHE A 1 89 ? 5.036 2.367 21.258 1.00 41.53 89 PHE A C 1
ATOM 721 O O . PHE A 1 89 ? 5.044 2.808 22.402 1.00 41.53 89 PHE A O 1
ATOM 728 N N . ASN A 1 90 ? 5.921 2.785 20.346 1.00 38.47 90 ASN A N 1
ATOM 729 C CA . ASN A 1 90 ? 6.389 4.176 20.370 1.00 38.47 90 ASN A CA 1
ATOM 730 C C . ASN A 1 90 ? 6.593 4.745 18.955 1.00 38.47 90 ASN A C 1
ATOM 732 O O . ASN A 1 90 ? 7.708 4.999 18.502 1.00 38.47 90 ASN A O 1
ATOM 736 N N . TYR A 1 91 ? 5.488 4.970 18.239 1.00 44.78 91 TYR A N 1
ATOM 737 C CA . TYR A 1 91 ? 5.496 5.959 17.163 1.00 44.78 91 TYR A CA 1
ATOM 738 C C . TYR A 1 91 ? 5.465 7.339 17.817 1.00 44.78 91 TYR A C 1
ATOM 740 O O . TYR A 1 91 ? 4.409 7.966 17.909 1.00 44.78 91 TYR A O 1
ATOM 748 N N . SER A 1 92 ? 6.615 7.826 18.284 1.00 47.94 92 SER A N 1
ATOM 749 C CA . SER A 1 92 ? 6.759 9.274 18.349 1.00 47.94 92 SER A CA 1
ATOM 750 C C . SER A 1 92 ? 6.505 9.800 16.931 1.00 47.94 92 SER A C 1
ATOM 752 O O . SER A 1 92 ? 6.844 9.149 15.933 1.00 47.94 92 SER A O 1
ATOM 754 N N . SER A 1 93 ? 5.860 10.959 16.809 1.00 56.91 93 SER A N 1
ATOM 755 C CA . SER A 1 93 ? 5.710 11.639 15.515 1.00 56.91 93 SER A CA 1
ATOM 756 C C . SER A 1 93 ? 7.045 11.674 14.760 1.00 56.91 93 SER A C 1
ATOM 758 O O . SER A 1 93 ? 7.074 11.502 13.549 1.00 56.91 93 SER A O 1
ATOM 760 N N . GLU A 1 94 ? 8.152 11.761 15.493 1.00 54.28 94 GLU A N 1
ATOM 761 C CA . GLU A 1 94 ? 9.517 11.757 14.991 1.00 54.28 94 GLU A CA 1
ATOM 762 C C . GLU A 1 94 ? 9.949 10.471 14.253 1.00 54.28 94 GLU A C 1
ATOM 764 O O . GLU A 1 94 ? 10.546 10.576 13.184 1.00 54.28 94 GLU A O 1
ATOM 769 N N . THR A 1 95 ? 9.642 9.256 14.733 1.00 59.03 95 THR A N 1
ATOM 770 C CA . THR A 1 95 ? 10.033 8.014 14.021 1.00 59.03 95 THR A CA 1
ATOM 771 C C . THR A 1 95 ? 9.206 7.783 12.758 1.00 59.03 95 THR A C 1
ATOM 773 O O . THR A 1 95 ? 9.722 7.297 11.749 1.00 59.03 95 THR A O 1
ATOM 776 N N . THR A 1 96 ? 7.935 8.188 12.772 1.00 60.00 96 THR A N 1
ATOM 777 C CA . THR A 1 96 ? 7.071 8.145 11.581 1.00 60.00 96 THR A CA 1
ATOM 778 C C . THR A 1 96 ? 7.502 9.186 10.549 1.00 60.00 96 THR A C 1
ATOM 780 O O . THR A 1 96 ? 7.572 8.876 9.362 1.00 60.00 96 THR A O 1
ATOM 783 N N . LEU A 1 97 ? 7.843 10.401 10.990 1.00 63.09 97 LEU A N 1
ATOM 784 C CA . LEU A 1 97 ? 8.351 11.463 10.120 1.00 63.09 97 LEU A CA 1
ATOM 785 C C . LEU A 1 97 ? 9.675 11.066 9.467 1.00 63.09 97 LEU A C 1
ATOM 787 O O . LEU A 1 97 ? 9.777 11.173 8.250 1.00 63.09 97 LEU A O 1
ATOM 791 N N . LYS A 1 98 ? 10.624 10.496 10.222 1.00 69.44 98 LYS A N 1
ATOM 792 C CA . LYS A 1 98 ? 11.886 9.977 9.663 1.00 69.44 98 LYS A CA 1
ATOM 793 C C . LYS A 1 98 ? 11.650 8.902 8.600 1.00 69.44 98 LYS A C 1
ATOM 795 O O . LYS A 1 98 ? 12.290 8.915 7.555 1.00 69.44 98 LYS A O 1
ATOM 800 N N . ARG A 1 99 ? 10.687 7.996 8.811 1.00 67.75 99 ARG A N 1
ATOM 801 C CA . ARG A 1 99 ? 10.308 7.007 7.783 1.00 67.75 99 ARG A CA 1
ATOM 802 C C . ARG A 1 99 ? 9.712 7.665 6.536 1.00 67.75 99 ARG A C 1
ATOM 804 O O . ARG A 1 99 ? 10.047 7.262 5.430 1.00 67.75 99 ARG A O 1
ATOM 811 N N . ILE A 1 100 ? 8.864 8.682 6.694 1.00 71.06 100 ILE A N 1
ATOM 812 C CA . ILE A 1 100 ? 8.308 9.443 5.563 1.00 71.06 100 ILE A CA 1
ATOM 813 C C . ILE A 1 100 ? 9.413 10.199 4.810 1.00 71.06 100 ILE A C 1
ATOM 815 O O . ILE A 1 100 ? 9.385 10.251 3.583 1.00 71.06 100 ILE A O 1
ATOM 819 N N . GLU A 1 101 ? 10.381 10.777 5.520 1.00 69.69 101 GLU A N 1
ATOM 820 C CA . GLU A 1 101 ? 11.538 11.452 4.925 1.00 69.69 101 GLU A CA 1
ATOM 821 C C . GLU A 1 101 ? 12.419 10.481 4.136 1.00 69.69 101 GLU A C 1
ATOM 823 O O . GLU A 1 101 ? 12.769 10.783 2.997 1.00 69.69 101 GLU A O 1
ATOM 828 N N . ASN A 1 102 ? 12.681 9.289 4.677 1.00 74.56 102 ASN A N 1
ATOM 829 C CA . ASN A 1 102 ? 13.416 8.240 3.966 1.00 74.56 102 ASN A CA 1
ATOM 830 C C . ASN A 1 102 ? 12.673 7.769 2.707 1.00 74.56 102 ASN A C 1
ATOM 832 O O . ASN A 1 102 ? 13.266 7.662 1.642 1.00 74.56 102 ASN A O 1
ATOM 836 N N . ILE A 1 103 ? 11.353 7.574 2.779 1.00 72.94 103 ILE A N 1
ATOM 837 C CA . ILE A 1 103 ? 10.560 7.221 1.591 1.00 72.94 103 ILE A CA 1
ATOM 838 C C . ILE A 1 103 ? 10.657 8.330 0.529 1.00 72.94 103 ILE A C 1
ATOM 840 O O . ILE A 1 103 ? 10.804 8.050 -0.659 1.00 72.94 103 ILE A O 1
ATOM 844 N N . LYS A 1 104 ? 10.608 9.607 0.928 1.00 67.75 104 LYS A N 1
ATOM 845 C CA . LYS A 1 104 ? 10.755 10.734 -0.009 1.00 67.75 104 LYS A CA 1
ATOM 846 C C . LYS A 1 104 ? 12.135 10.774 -0.672 1.00 67.75 104 LYS A C 1
ATOM 848 O O . LYS A 1 104 ? 12.214 11.093 -1.862 1.00 67.75 104 LYS A O 1
ATOM 853 N N . SER A 1 105 ? 13.207 10.479 0.062 1.00 73.50 105 SER A N 1
ATOM 854 C CA . SER A 1 105 ? 14.556 10.444 -0.512 1.00 73.50 105 SER A CA 1
ATOM 855 C C . SER A 1 105 ? 14.720 9.275 -1.488 1.00 73.50 105 SER A C 1
ATOM 857 O O . SER A 1 105 ? 15.234 9.483 -2.586 1.00 73.50 105 SER A O 1
ATOM 859 N N . GLU A 1 106 ? 14.177 8.098 -1.166 1.00 80.75 106 GLU A N 1
ATOM 860 C CA . GLU A 1 106 ? 14.129 6.941 -2.073 1.00 80.75 106 GLU A CA 1
ATOM 861 C C . GLU A 1 106 ? 13.365 7.260 -3.369 1.00 80.75 106 GLU A C 1
ATOM 863 O O . GLU A 1 106 ? 13.867 7.004 -4.463 1.00 80.75 106 GLU A O 1
ATOM 868 N N . PHE A 1 107 ? 12.198 7.908 -3.281 1.00 79.19 107 PHE A N 1
ATOM 869 C CA . PHE A 1 107 ? 11.457 8.366 -4.465 1.00 79.19 107 PHE A CA 1
ATOM 870 C C . PHE A 1 107 ? 1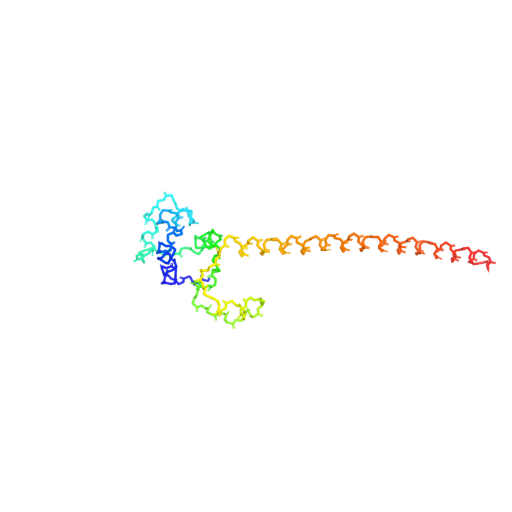2.249 9.367 -5.316 1.00 79.19 107 PHE A C 1
ATOM 872 O O . PHE A 1 107 ? 12.169 9.337 -6.544 1.00 79.19 107 PHE A O 1
ATOM 879 N N . THR A 1 108 ? 13.017 10.250 -4.676 1.00 83.19 108 THR A N 1
ATOM 880 C CA . THR A 1 108 ? 13.846 11.239 -5.378 1.00 83.19 108 THR A CA 1
ATOM 881 C C . THR A 1 108 ? 14.967 10.556 -6.162 1.00 83.19 108 THR A C 1
ATOM 883 O O . THR A 1 108 ? 15.178 10.888 -7.328 1.00 83.19 108 THR A O 1
ATOM 886 N N . LEU A 1 109 ? 15.633 9.570 -5.553 1.00 83.88 109 LEU A N 1
ATOM 887 C CA . LEU A 1 109 ? 16.640 8.734 -6.213 1.00 83.88 109 LEU A CA 1
ATOM 888 C C . LEU A 1 109 ? 16.049 7.997 -7.417 1.00 83.88 109 LEU A C 1
ATOM 890 O O . LEU A 1 109 ? 16.589 8.101 -8.514 1.00 83.88 109 LEU A O 1
ATOM 894 N N . LEU A 1 110 ? 14.899 7.336 -7.250 1.00 81.50 110 LEU A N 1
ATOM 895 C CA . LEU A 1 110 ? 14.229 6.628 -8.347 1.00 81.50 110 LEU A CA 1
ATOM 896 C C . LEU A 1 110 ? 13.902 7.556 -9.523 1.00 81.50 110 LEU A C 1
ATOM 898 O O . LEU A 1 110 ? 14.126 7.198 -10.679 1.00 81.50 110 LEU A O 1
ATOM 902 N N . TYR A 1 111 ? 13.415 8.764 -9.238 1.00 85.06 111 TYR A N 1
ATOM 903 C CA . TYR A 1 111 ? 13.116 9.753 -10.271 1.00 85.06 111 TYR A CA 1
ATOM 904 C C . TYR A 1 111 ? 14.375 10.241 -11.009 1.00 85.06 111 TYR A C 1
ATOM 906 O O . TYR A 1 111 ? 14.346 10.432 -12.226 1.00 85.06 111 TYR A O 1
ATOM 914 N N . GLN A 1 112 ? 15.492 10.428 -10.300 1.00 86.50 112 GLN A N 1
ATOM 915 C CA . GLN A 1 112 ? 16.774 10.783 -10.918 1.00 86.50 112 GLN A CA 1
ATOM 916 C C . GLN A 1 112 ? 17.296 9.653 -11.808 1.00 86.50 112 GLN A C 1
ATOM 918 O O . GLN A 1 112 ? 17.619 9.896 -12.969 1.00 86.50 112 GLN A O 1
ATOM 923 N N . THR A 1 113 ? 17.283 8.415 -11.310 1.00 87.75 113 THR A N 1
ATOM 924 C CA . THR A 1 113 ? 17.678 7.234 -12.087 1.00 87.75 113 THR A CA 1
ATOM 925 C C . THR A 1 113 ? 16.828 7.078 -13.347 1.00 87.75 113 THR A C 1
ATOM 927 O O . THR A 1 113 ? 17.362 6.784 -14.413 1.00 87.75 113 THR A O 1
ATOM 930 N N . GLN A 1 114 ? 15.517 7.334 -13.274 1.00 88.88 114 GLN A N 1
ATOM 931 C CA . GLN A 1 114 ? 14.656 7.309 -14.457 1.00 88.88 114 GLN A CA 1
ATOM 932 C C . GLN A 1 114 ? 15.115 8.319 -15.522 1.00 88.88 114 GLN A C 1
ATOM 934 O O . GLN A 1 114 ? 15.212 7.964 -16.696 1.00 88.88 114 GLN A O 1
ATOM 939 N N . LYS A 1 115 ? 15.448 9.555 -15.127 1.00 91.19 115 LYS A N 1
ATOM 940 C CA . LYS A 1 115 ? 15.957 10.568 -16.067 1.00 91.19 115 LYS A CA 1
ATOM 941 C C . LYS A 1 115 ? 17.276 10.163 -16.714 1.00 91.19 115 LYS A C 1
ATOM 943 O O . LYS A 1 115 ? 17.467 10.398 -17.904 1.00 91.19 115 LYS A O 1
ATOM 948 N N . GLU A 1 116 ? 18.184 9.562 -15.952 1.00 94.94 116 GLU A N 1
ATOM 949 C CA . GLU A 1 116 ? 19.453 9.063 -16.490 1.00 94.94 116 GLU A CA 1
ATOM 950 C C . GLU A 1 116 ? 19.219 7.942 -17.511 1.00 94.94 116 GLU A C 1
ATOM 952 O O . GLU A 1 116 ? 19.808 7.958 -18.592 1.00 94.94 116 GLU A O 1
ATOM 957 N N . ILE A 1 117 ? 18.297 7.015 -17.228 1.00 94.12 117 ILE A N 1
ATOM 958 C CA . ILE A 1 117 ? 17.901 5.957 -18.169 1.00 94.12 117 ILE A CA 1
ATOM 959 C C . ILE A 1 117 ? 17.315 6.554 -19.457 1.00 94.12 117 ILE A C 1
ATOM 961 O O . ILE A 1 117 ? 17.663 6.104 -20.552 1.00 94.12 117 ILE A O 1
ATOM 965 N N . GLU A 1 118 ? 16.466 7.579 -19.359 1.00 94.25 118 GLU A N 1
ATOM 966 C CA . GLU A 1 118 ? 15.906 8.280 -20.524 1.00 94.25 118 GLU A CA 1
ATOM 967 C C . GLU A 1 118 ? 17.014 8.916 -21.386 1.00 94.25 118 GLU A C 1
ATOM 969 O O . GLU A 1 118 ? 17.033 8.732 -22.606 1.00 94.25 118 GLU A O 1
ATOM 974 N N . GLN A 1 119 ? 17.998 9.574 -20.765 1.00 95.38 119 GLN A N 1
ATOM 975 C CA . GLN A 1 119 ? 19.140 10.176 -21.467 1.00 95.38 119 GLN A CA 1
ATOM 976 C C . GLN A 1 119 ? 20.051 9.138 -22.135 1.00 95.38 119 GLN A C 1
ATOM 978 O O . GLN A 1 119 ? 20.497 9.337 -23.273 1.00 95.38 119 GLN A O 1
ATOM 983 N N . ILE A 1 120 ? 20.324 8.020 -21.455 1.00 96.00 120 ILE A N 1
ATOM 984 C CA . ILE A 1 120 ? 21.089 6.898 -22.017 1.00 96.00 120 ILE A CA 1
ATOM 985 C C . ILE A 1 120 ? 20.349 6.321 -23.223 1.00 96.00 120 ILE A C 1
ATOM 987 O O . ILE A 1 120 ? 20.960 6.063 -24.264 1.00 96.00 120 ILE A O 1
ATOM 991 N N . THR A 1 121 ? 19.031 6.162 -23.111 1.00 94.75 121 THR A N 1
ATOM 992 C CA . THR A 1 121 ? 18.183 5.643 -24.187 1.00 94.75 121 THR A CA 1
ATOM 993 C C . THR A 1 121 ? 18.247 6.555 -25.410 1.00 94.75 121 THR A C 1
ATOM 995 O O . THR A 1 121 ? 18.547 6.089 -26.510 1.00 94.75 121 THR A O 1
ATOM 998 N N . GLU A 1 122 ? 18.057 7.865 -25.234 1.00 94.88 122 GLU 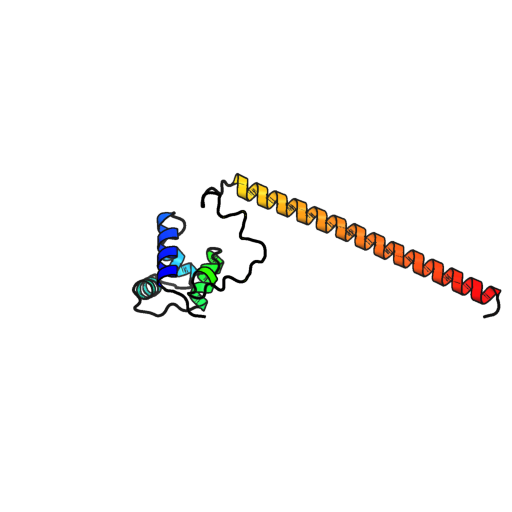A N 1
ATOM 999 C CA . GLU A 1 122 ? 18.135 8.835 -26.332 1.00 94.88 122 GLU A CA 1
ATOM 1000 C C . GLU A 1 122 ? 19.526 8.852 -26.992 1.00 94.88 122 GLU A C 1
ATOM 1002 O O . GLU A 1 122 ? 19.651 8.862 -28.221 1.00 94.88 122 GLU A O 1
ATOM 1007 N N . SER A 1 123 ? 20.586 8.804 -26.183 1.00 95.62 123 SER A N 1
ATOM 1008 C CA . SER A 1 123 ? 21.969 8.760 -26.672 1.00 95.62 123 SER A CA 1
ATOM 1009 C C . SER A 1 123 ? 22.246 7.489 -27.476 1.00 95.62 123 SER A C 1
ATOM 1011 O O . SER A 1 123 ? 22.859 7.549 -28.543 1.00 95.62 123 SER A O 1
ATOM 1013 N N . THR A 1 124 ? 21.729 6.349 -27.017 1.00 95.56 124 THR A N 1
ATOM 1014 C CA . THR A 1 124 ? 21.839 5.062 -27.715 1.00 95.56 124 THR A CA 1
ATOM 1015 C C . THR A 1 124 ? 21.158 5.122 -29.081 1.00 95.56 124 THR A C 1
ATOM 1017 O O . THR A 1 124 ? 21.767 4.747 -30.084 1.00 95.56 124 THR A O 1
ATOM 1020 N N . TYR A 1 125 ? 19.949 5.689 -29.160 1.00 95.31 125 TYR A N 1
ATOM 1021 C CA . TYR A 1 125 ? 19.262 5.902 -30.438 1.00 95.31 125 TYR A CA 1
ATOM 1022 C C . TYR A 1 125 ? 20.074 6.773 -31.405 1.00 95.31 125 TYR A C 1
ATOM 1024 O O . TYR A 1 125 ? 20.180 6.443 -32.589 1.00 95.31 125 TYR A O 1
ATOM 1032 N N . LYS A 1 126 ? 20.691 7.860 -30.921 1.00 95.31 126 LYS A N 1
ATOM 1033 C CA . LYS A 1 126 ? 21.549 8.727 -31.749 1.00 95.31 126 LYS A CA 1
ATOM 1034 C C . LYS A 1 126 ? 22.763 7.973 -32.294 1.00 95.31 126 LYS A C 1
ATOM 1036 O O . LYS A 1 126 ? 23.060 8.085 -33.484 1.00 95.31 126 LYS A O 1
ATOM 1041 N N . ILE A 1 127 ? 23.428 7.174 -31.457 1.00 96.56 127 ILE A N 1
ATOM 1042 C CA . ILE A 1 127 ? 24.573 6.350 -31.868 1.00 96.56 127 ILE A CA 1
ATOM 1043 C C . ILE A 1 127 ? 24.147 5.337 -32.935 1.00 96.56 127 ILE A C 1
ATOM 1045 O O . ILE A 1 127 ? 24.791 5.249 -33.980 1.00 96.56 127 ILE A O 1
ATOM 1049 N N . MET A 1 128 ? 23.045 4.614 -32.715 1.00 96.00 128 MET A N 1
ATOM 1050 C CA . MET A 1 128 ? 22.532 3.631 -33.677 1.00 96.00 128 MET A CA 1
ATOM 1051 C C . MET A 1 128 ? 22.182 4.270 -35.022 1.00 96.00 128 MET A C 1
ATOM 1053 O O . MET A 1 128 ? 22.528 3.727 -36.075 1.00 96.00 128 MET A O 1
ATOM 1057 N N . LYS A 1 129 ? 21.541 5.445 -35.005 1.00 96.06 129 LYS A N 1
ATOM 1058 C CA . LYS A 1 129 ? 21.231 6.195 -36.225 1.00 96.06 129 LYS A CA 1
ATOM 1059 C C . LYS A 1 129 ? 22.508 6.553 -36.988 1.00 96.06 129 LYS A C 1
ATOM 1061 O O . LYS A 1 129 ? 22.610 6.253 -38.174 1.00 96.06 129 LYS A O 1
ATOM 1066 N N . HIS A 1 130 ? 23.506 7.100 -36.297 1.00 96.50 130 HIS A N 1
ATOM 1067 C CA . HIS A 1 130 ? 24.778 7.467 -36.914 1.00 96.50 130 HIS A CA 1
ATOM 1068 C C . HIS A 1 130 ? 25.536 6.253 -37.482 1.00 96.50 130 HIS A C 1
ATOM 1070 O O . HIS A 1 130 ? 26.079 6.310 -38.585 1.00 96.50 130 HIS A O 1
ATOM 1076 N N . GLN A 1 131 ? 25.550 5.125 -36.765 1.00 94.88 131 GLN A N 1
ATOM 1077 C CA . GLN A 1 131 ? 26.144 3.881 -37.264 1.00 94.88 131 GLN A CA 1
ATOM 1078 C C . GLN A 1 131 ? 25.421 3.364 -38.513 1.00 94.88 131 GLN A C 1
ATOM 1080 O O . GLN A 1 131 ? 26.074 2.929 -39.461 1.00 94.88 131 GLN A O 1
ATOM 1085 N N . THR A 1 132 ? 24.091 3.469 -38.546 1.00 95.44 132 THR A N 1
ATOM 1086 C CA . THR A 1 132 ? 23.275 3.089 -39.708 1.00 95.44 132 THR A CA 1
ATOM 1087 C C . THR A 1 132 ? 23.600 3.957 -40.924 1.00 95.44 132 THR A C 1
ATOM 1089 O O . THR A 1 132 ? 23.821 3.436 -42.016 1.00 95.44 132 THR A O 1
ATOM 1092 N N . GLU A 1 133 ? 23.697 5.274 -40.742 1.00 95.62 133 GLU A N 1
ATOM 1093 C CA . GLU A 1 133 ? 24.082 6.213 -41.803 1.00 95.62 133 GLU A CA 1
ATOM 1094 C C . GLU A 1 133 ? 25.483 5.905 -42.352 1.00 95.62 133 GLU A C 1
ATOM 1096 O O . GLU A 1 133 ? 25.666 5.824 -43.568 1.00 95.62 133 GLU A O 1
ATOM 1101 N N . ARG A 1 134 ? 26.460 5.645 -41.471 1.00 95.62 134 ARG A N 1
ATOM 1102 C CA . ARG A 1 134 ? 27.819 5.247 -41.876 1.00 95.62 134 ARG A CA 1
ATOM 1103 C C . ARG A 1 134 ? 27.838 3.936 -42.657 1.00 95.62 134 ARG A C 1
ATOM 1105 O O . ARG A 1 134 ? 28.546 3.844 -43.655 1.00 95.62 134 ARG A O 1
ATOM 1112 N N . LEU A 1 135 ? 27.074 2.934 -42.222 1.00 95.31 135 LEU A N 1
ATOM 1113 C CA . LEU A 1 135 ? 26.953 1.658 -42.931 1.00 95.31 135 LEU A CA 1
ATOM 1114 C C . LEU A 1 135 ? 26.352 1.845 -44.326 1.00 95.31 135 LEU A C 1
ATOM 1116 O O . LEU A 1 135 ? 26.857 1.271 -45.286 1.00 95.31 135 LEU A O 1
ATOM 1120 N N . ASN A 1 136 ? 25.312 2.669 -44.454 1.00 93.38 136 ASN A N 1
ATOM 1121 C CA . ASN A 1 136 ? 24.705 2.972 -45.749 1.00 93.38 136 ASN A CA 1
ATOM 1122 C C . ASN A 1 136 ? 25.681 3.701 -46.678 1.00 93.38 136 ASN A C 1
ATOM 1124 O O . ASN A 1 136 ? 25.775 3.356 -47.853 1.00 93.38 136 ASN A O 1
ATOM 1128 N N . HIS A 1 137 ? 26.449 4.656 -46.154 1.00 94.19 137 HIS A N 1
ATOM 1129 C CA . HIS A 1 137 ? 27.478 5.333 -46.937 1.00 94.19 137 HIS A CA 1
ATOM 1130 C C . HIS A 1 137 ? 28.576 4.365 -47.405 1.00 94.19 137 HIS A C 1
ATOM 1132 O O . HIS A 1 137 ? 28.972 4.391 -48.566 1.00 94.19 137 HIS A O 1
ATOM 1138 N N . LEU A 1 138 ? 29.026 3.457 -46.534 1.00 94.62 138 LEU A N 1
ATOM 1139 C CA . LEU A 1 138 ? 29.988 2.420 -46.908 1.00 94.62 138 LEU A CA 1
ATOM 1140 C C . LEU A 1 138 ? 29.446 1.498 -48.004 1.00 94.62 138 LEU A C 1
ATOM 1142 O O . LEU A 1 138 ? 30.181 1.220 -48.945 1.00 94.62 138 LEU A O 1
ATOM 1146 N N . LYS A 1 139 ? 28.178 1.070 -47.918 1.00 92.69 139 LYS A N 1
ATOM 1147 C CA . LYS A 1 139 ? 27.520 0.269 -48.968 1.00 92.69 139 LYS A CA 1
ATOM 1148 C C . LYS A 1 139 ? 27.554 0.972 -50.327 1.00 92.69 139 LYS A C 1
ATOM 1150 O O . LYS A 1 139 ? 28.001 0.377 -51.302 1.00 92.69 139 LYS A O 1
ATOM 1155 N N . GLN A 1 140 ? 27.219 2.263 -50.355 1.00 92.38 140 GLN A N 1
ATOM 1156 C CA . GLN A 1 140 ? 27.288 3.076 -51.573 1.00 92.38 140 GLN A CA 1
ATOM 1157 C C . GLN A 1 140 ? 28.706 3.139 -52.160 1.00 92.38 140 GLN A C 1
ATOM 1159 O O . GLN A 1 140 ? 28.864 3.045 -53.374 1.00 92.38 140 GLN A O 1
ATOM 1164 N N . LEU A 1 141 ? 29.740 3.266 -51.318 1.00 91.94 141 LEU A N 1
ATOM 1165 C CA . LEU A 1 141 ? 31.136 3.324 -51.770 1.00 91.94 141 LEU A CA 1
ATOM 1166 C C . LEU A 1 141 ? 31.632 2.007 -52.384 1.00 91.94 141 LEU A C 1
ATOM 1168 O O . LEU A 1 141 ? 32.492 2.039 -53.261 1.00 91.94 141 LEU A O 1
ATOM 1172 N N . ILE A 1 142 ? 31.105 0.864 -51.937 1.00 91.88 142 ILE A N 1
ATOM 1173 C CA . ILE A 1 142 ? 31.471 -0.465 -52.457 1.00 91.88 142 ILE A CA 1
ATOM 1174 C C . ILE A 1 142 ? 30.510 -0.982 -53.540 1.00 91.88 142 ILE A C 1
ATOM 1176 O O . ILE A 1 142 ? 30.674 -2.109 -54.001 1.00 91.88 142 ILE A O 1
ATOM 1180 N N . GLY A 1 143 ? 29.534 -0.171 -53.964 1.00 79.06 143 GLY A N 1
ATOM 1181 C CA . GLY A 1 143 ? 28.594 -0.513 -55.035 1.00 79.06 143 GLY A CA 1
ATOM 1182 C C . GLY A 1 143 ? 27.538 -1.559 -54.657 1.00 79.06 143 GLY A C 1
ATOM 1183 O O . GLY A 1 143 ? 27.070 -2.273 -55.544 1.00 79.06 143 GLY A O 1
ATOM 1184 N N . LEU A 1 144 ? 27.190 -1.660 -53.367 1.00 64.69 144 LEU A N 1
ATOM 1185 C CA . LEU A 1 144 ? 26.106 -2.503 -52.837 1.00 64.69 144 LEU A CA 1
ATOM 1186 C C . LEU A 1 144 ? 24.843 -1.699 -52.510 1.00 64.69 144 LEU A C 1
ATOM 1188 O O . LEU A 1 144 ? 24.967 -0.540 -52.049 1.00 64.69 144 LEU A O 1
#

pLDDT: mean 77.37, std 18.56, range [32.59, 96.56]